Protein AF-A0A4R7DH93-F1 (afdb_monomer)

Radius of gyration: 17.03 Å; Cα contacts (8 Å, |Δi|>4): 87; chains: 1; bounding box: 51×22×46 Å

Foldseek 3Di:
DLLVVLVVLLVVLVVQLVVLVVQLVVLVCVLVVCVPDPPSVVSVVSNVVSLVSSQVSLVRSLVSCVVVVVPDDPVVNVVSVVSNVVSVVVVVVVVVVVVVVVVVPD

Sequence (106 aa):
MVQKIWMILAFLAAAGGLFFLGVAGKYTFGYYANPAAEYRHEYMQVVILALIAALPCWLAASGFLWLVREIVPKVLLFSVYFVTLCLCAFYLFTNLYAFVMWLLDK

Structure (mmCIF, N/CA/C/O backbone):
data_AF-A0A4R7DH93-F1
#
_entry.id   AF-A0A4R7DH93-F1
#
loop_
_atom_site.group_PDB
_atom_site.id
_atom_site.type_symbol
_atom_site.label_atom_id
_atom_site.label_alt_id
_atom_site.label_comp_id
_atom_site.label_asym_id
_atom_site.label_entity_id
_atom_site.label_seq_id
_atom_site.pdbx_PDB_ins_code
_atom_site.Cartn_x
_atom_site.Cartn_y
_atom_site.Cartn_z
_atom_site.occupancy
_atom_site.B_iso_or_equiv
_atom_site.auth_seq_id
_atom_site.auth_comp_id
_atom_site.auth_asym_id
_atom_site.auth_atom_id
_atom_site.pdbx_PDB_model_num
ATOM 1 N N . MET A 1 1 ? -19.523 9.024 20.656 1.00 72.56 1 MET A N 1
ATOM 2 C CA . MET A 1 1 ? -18.689 10.108 20.080 1.00 72.56 1 MET A CA 1
ATOM 3 C C . MET A 1 1 ? -17.341 9.573 19.603 1.00 72.56 1 MET A C 1
ATOM 5 O O . MET A 1 1 ? -17.055 9.678 18.421 1.00 72.56 1 MET A O 1
ATOM 9 N N . VAL A 1 2 ? -16.589 8.889 20.471 1.00 84.12 2 VAL A N 1
ATOM 10 C CA . VAL A 1 2 ? -15.279 8.275 20.169 1.00 84.12 2 VAL A CA 1
ATOM 11 C C . VAL A 1 2 ? -15.297 7.334 18.950 1.00 84.12 2 VAL A C 1
ATOM 13 O O . VAL A 1 2 ? -14.467 7.471 18.063 1.00 84.12 2 VAL A O 1
ATOM 16 N N . GLN A 1 3 ? -16.298 6.455 18.823 1.00 87.31 3 GLN A N 1
ATOM 17 C CA . GLN A 1 3 ? -16.431 5.562 17.656 1.00 87.31 3 GLN A CA 1
ATOM 18 C C . GLN A 1 3 ? -16.552 6.309 16.316 1.00 87.31 3 GLN A C 1
ATOM 20 O O . GLN A 1 3 ? -15.984 5.879 15.316 1.00 87.31 3 GLN A O 1
ATOM 25 N N . LYS A 1 4 ? -17.262 7.447 16.289 1.00 90.69 4 LYS A N 1
ATOM 26 C CA . LYS A 1 4 ? -17.410 8.259 15.070 1.00 90.69 4 LYS A CA 1
ATOM 27 C C . LYS A 1 4 ? -16.072 8.866 14.650 1.00 90.69 4 LYS A C 1
ATOM 29 O O . LYS A 1 4 ? -15.775 8.891 13.464 1.00 90.69 4 LYS A O 1
ATOM 34 N N . ILE A 1 5 ? -15.261 9.296 15.619 1.00 94.12 5 ILE A N 1
ATOM 35 C CA . ILE A 1 5 ? -13.918 9.834 15.369 1.00 94.12 5 ILE A CA 1
ATOM 36 C C . ILE A 1 5 ? -13.037 8.759 14.727 1.00 94.12 5 ILE A C 1
ATOM 38 O O . ILE A 1 5 ? -12.441 9.016 13.687 1.00 94.12 5 ILE A O 1
ATOM 42 N N . TRP A 1 6 ? -13.022 7.537 15.269 1.00 94.19 6 TRP A N 1
ATOM 43 C CA . TRP A 1 6 ? -12.243 6.437 14.689 1.00 94.19 6 TRP A CA 1
ATOM 44 C C . TRP A 1 6 ? -12.673 6.080 13.267 1.00 94.19 6 TRP A C 1
ATOM 46 O O . TRP A 1 6 ? -11.815 5.857 12.419 1.00 94.19 6 TRP A O 1
ATOM 56 N N . MET A 1 7 ? -13.976 6.087 12.971 1.00 92.75 7 MET A N 1
ATOM 57 C CA . MET A 1 7 ? -14.453 5.872 11.601 1.00 92.75 7 MET A CA 1
ATOM 58 C C . MET A 1 7 ? -14.019 6.990 10.645 1.00 92.75 7 MET A C 1
ATOM 60 O O . MET A 1 7 ? -13.616 6.700 9.523 1.00 92.75 7 MET A O 1
ATOM 64 N N . ILE A 1 8 ? -14.064 8.255 11.080 1.00 94.88 8 ILE A N 1
ATOM 65 C CA . ILE A 1 8 ? -13.603 9.393 10.269 1.00 94.88 8 ILE A CA 1
ATOM 66 C C . ILE A 1 8 ? -12.097 9.288 10.011 1.00 94.88 8 ILE A C 1
ATOM 68 O O . ILE A 1 8 ? -11.660 9.445 8.875 1.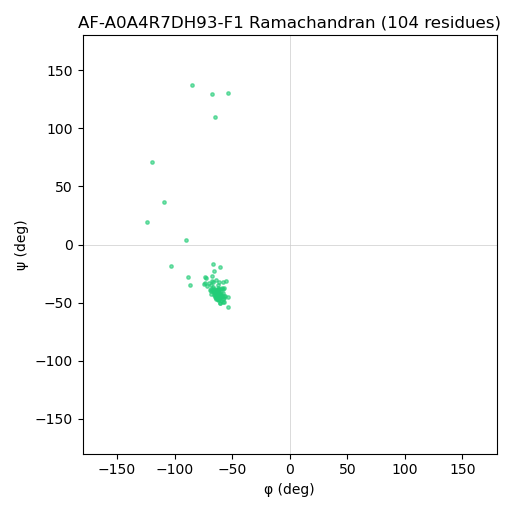00 94.88 8 ILE A O 1
ATOM 72 N N . LEU A 1 9 ? -11.303 8.973 11.036 1.00 95.38 9 LEU A N 1
ATOM 73 C CA . LEU A 1 9 ? -9.857 8.792 10.898 1.00 95.38 9 LEU A CA 1
ATOM 74 C C . LEU A 1 9 ? -9.516 7.612 9.983 1.00 95.38 9 LEU A C 1
ATOM 76 O O . LEU A 1 9 ? -8.648 7.743 9.123 1.00 95.38 9 LEU A O 1
ATOM 80 N N . ALA A 1 10 ? -10.229 6.489 10.112 1.00 94.81 10 ALA A N 1
ATOM 81 C CA . ALA A 1 10 ? -10.095 5.350 9.209 1.00 94.81 10 ALA A CA 1
ATOM 82 C C . ALA A 1 10 ? -10.394 5.739 7.757 1.00 94.81 10 ALA A C 1
ATOM 84 O O . ALA A 1 10 ? -9.643 5.371 6.856 1.00 94.81 10 ALA A O 1
ATOM 85 N N . PHE A 1 11 ? -11.460 6.509 7.534 1.00 95.19 11 PHE A N 1
ATOM 86 C CA . PHE A 1 11 ? -11.836 6.987 6.209 1.00 95.19 11 PHE A CA 1
ATOM 87 C C . PHE A 1 11 ? -10.782 7.928 5.614 1.00 95.19 11 PHE A C 1
ATOM 89 O O . PHE A 1 11 ? -10.367 7.730 4.476 1.00 95.19 11 PHE A O 1
ATOM 96 N N . LEU A 1 12 ? -10.303 8.909 6.384 1.00 96.88 12 LEU A N 1
ATOM 97 C CA . LEU A 1 12 ? -9.256 9.837 5.945 1.00 96.88 12 LEU A CA 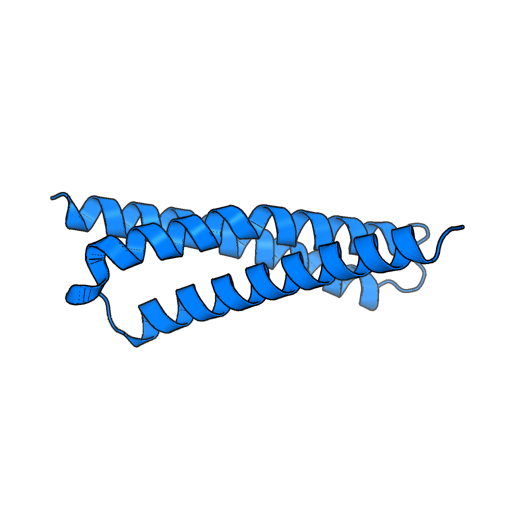1
ATOM 98 C C . LEU A 1 12 ? -7.954 9.101 5.611 1.00 96.88 12 LEU A C 1
ATOM 100 O O . LEU A 1 12 ? -7.338 9.368 4.579 1.00 96.88 12 LEU A O 1
ATOM 104 N N . ALA A 1 13 ? -7.562 8.139 6.448 1.00 96.62 13 ALA A N 1
ATOM 105 C CA . ALA A 1 13 ? -6.387 7.314 6.212 1.00 96.62 13 ALA A CA 1
ATOM 106 C C . ALA A 1 13 ? -6.545 6.452 4.946 1.00 96.62 13 ALA A C 1
ATOM 108 O O . ALA A 1 13 ? -5.654 6.439 4.100 1.00 96.62 13 ALA A O 1
ATOM 109 N N . ALA A 1 14 ? -7.696 5.800 4.758 1.00 96.44 14 ALA A N 1
ATOM 110 C CA . ALA A 1 14 ? -7.974 5.012 3.559 1.00 96.44 14 ALA A CA 1
ATOM 111 C C . ALA A 1 14 ? -8.010 5.879 2.287 1.00 96.44 14 ALA A C 1
ATOM 113 O O . ALA A 1 14 ? -7.471 5.475 1.260 1.00 96.44 14 ALA A O 1
ATOM 114 N N . ALA A 1 15 ? -8.580 7.086 2.351 1.00 96.81 15 ALA A N 1
ATOM 115 C CA . ALA A 1 15 ? -8.591 8.031 1.236 1.00 96.81 15 ALA A CA 1
ATOM 116 C C . ALA A 1 15 ? -7.169 8.464 0.839 1.00 96.81 15 ALA A C 1
ATOM 118 O O . ALA A 1 15 ? -6.836 8.461 -0.346 1.00 96.81 15 ALA A O 1
ATOM 119 N N . GLY A 1 16 ? -6.307 8.761 1.819 1.00 95.62 16 GLY A N 1
ATOM 120 C CA . GLY A 1 16 ? -4.886 9.028 1.576 1.00 95.62 16 GLY A CA 1
ATOM 121 C C . GLY A 1 16 ? -4.166 7.828 0.951 1.00 95.62 16 GLY A C 1
ATOM 122 O O . GLY A 1 16 ? -3.445 7.977 -0.034 1.00 95.62 16 GLY A O 1
ATOM 123 N N . GLY A 1 17 ? -4.428 6.619 1.453 1.00 96.06 17 GLY A N 1
ATOM 124 C CA . GLY A 1 17 ? -3.884 5.383 0.890 1.00 96.06 17 GLY A CA 1
ATOM 125 C C . GLY A 1 17 ? -4.320 5.144 -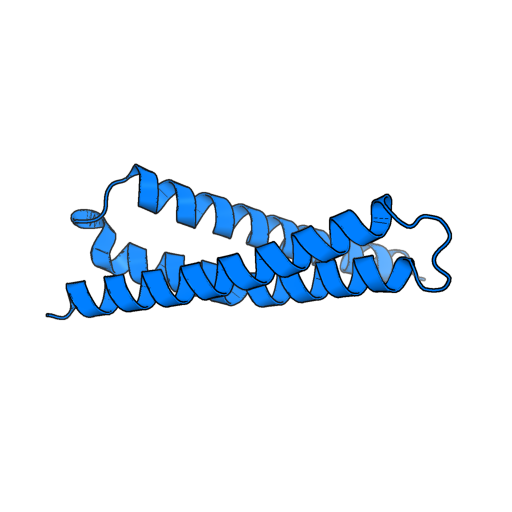0.560 1.00 96.06 17 GLY A C 1
ATOM 126 O O . GLY A 1 17 ? -3.496 4.779 -1.397 1.00 96.06 17 GLY A O 1
ATOM 127 N N . LEU A 1 18 ? -5.592 5.390 -0.883 1.00 97.06 18 LEU A N 1
ATOM 128 C CA . LEU A 1 18 ? -6.125 5.287 -2.245 1.00 97.06 18 LEU A CA 1
ATOM 129 C C . LEU A 1 18 ? -5.517 6.324 -3.191 1.00 97.06 18 LEU A C 1
ATOM 131 O O . LEU A 1 18 ? -5.231 5.992 -4.339 1.00 97.06 18 LEU A O 1
ATOM 135 N N . PHE A 1 19 ? -5.282 7.552 -2.724 1.00 97.56 19 PHE A N 1
ATOM 136 C CA . PHE A 1 19 ? -4.606 8.578 -3.518 1.00 97.56 19 PHE A CA 1
ATOM 137 C C . PHE A 1 19 ? -3.222 8.100 -3.979 1.00 97.56 19 PHE A C 1
ATOM 139 O O . PHE A 1 19 ? -2.928 8.126 -5.175 1.00 97.56 19 PHE A O 1
ATOM 146 N N . PHE A 1 20 ? -2.402 7.580 -3.061 1.00 97.38 20 PHE A N 1
ATOM 147 C CA . PHE A 1 20 ? -1.075 7.064 -3.404 1.00 97.38 20 PHE A CA 1
ATOM 148 C C . PHE A 1 20 ? -1.124 5.815 -4.293 1.00 97.38 20 PHE A C 1
ATOM 150 O O . PHE A 1 20 ? -0.323 5.699 -5.220 1.00 97.38 20 PHE A O 1
ATOM 157 N N . LEU A 1 21 ? -2.095 4.918 -4.093 1.00 96.56 21 LEU A N 1
ATOM 158 C CA . LEU A 1 21 ? -2.323 3.804 -5.022 1.00 96.56 21 LEU A CA 1
ATOM 159 C C . LEU A 1 21 ? -2.710 4.296 -6.426 1.00 96.56 21 LEU A C 1
ATOM 161 O O . LEU A 1 21 ? -2.253 3.735 -7.420 1.00 96.56 21 LEU A O 1
ATOM 165 N N . GLY A 1 22 ? -3.500 5.367 -6.525 1.00 96.62 22 GLY A N 1
ATOM 166 C CA . GLY A 1 22 ? -3.832 6.016 -7.794 1.00 96.62 22 GLY A CA 1
ATOM 167 C C . GLY A 1 22 ? -2.601 6.600 -8.491 1.00 96.62 22 GLY A C 1
ATOM 168 O O . GLY A 1 22 ? -2.437 6.424 -9.700 1.00 96.62 22 GLY A O 1
ATOM 169 N N . VAL A 1 23 ? -1.694 7.228 -7.734 1.00 96.81 23 VAL A N 1
ATOM 170 C CA . VAL A 1 23 ? -0.391 7.679 -8.247 1.00 96.81 23 VAL A CA 1
ATOM 171 C C . VAL A 1 23 ? 0.409 6.480 -8.766 1.00 96.81 23 VAL A C 1
ATOM 173 O O . VAL A 1 23 ? 0.819 6.489 -9.924 1.00 96.81 23 VAL A O 1
ATOM 176 N N . ALA A 1 24 ? 0.552 5.409 -7.982 1.00 96.19 24 ALA A N 1
ATOM 177 C CA . ALA A 1 24 ? 1.245 4.198 -8.423 1.00 96.19 24 ALA A CA 1
ATOM 178 C C . ALA A 1 24 ? 0.637 3.620 -9.717 1.00 96.19 24 ALA A C 1
ATOM 180 O O . ALA A 1 24 ? 1.364 3.304 -10.661 1.00 96.19 24 ALA A O 1
ATOM 181 N N . GLY A 1 25 ? -0.693 3.555 -9.819 1.00 96.06 25 GLY A N 1
ATOM 182 C CA . GLY A 1 25 ? -1.391 3.095 -11.021 1.00 96.06 25 GLY A CA 1
ATOM 183 C C . GLY A 1 25 ? -1.109 3.965 -12.250 1.00 96.06 25 GLY A C 1
ATOM 184 O O . GLY A 1 25 ? -0.755 3.441 -13.307 1.00 96.06 25 GLY A O 1
ATOM 185 N N . LYS A 1 26 ? -1.186 5.295 -12.109 1.00 95.75 26 LYS A N 1
ATOM 186 C CA . LYS A 1 26 ? -0.900 6.251 -13.193 1.00 95.75 26 LYS A CA 1
ATOM 187 C C . LYS A 1 26 ? 0.515 6.078 -13.748 1.00 95.75 26 LYS A C 1
ATOM 189 O O . LYS A 1 26 ? 0.698 6.047 -14.964 1.00 95.75 26 LYS A O 1
ATOM 194 N N . TYR A 1 27 ? 1.510 5.970 -12.872 1.00 94.50 27 TYR A N 1
ATOM 195 C CA . TYR A 1 27 ? 2.911 5.843 -13.279 1.00 94.50 27 TYR A CA 1
ATOM 196 C C . TYR A 1 27 ? 3.233 4.448 -13.830 1.00 94.50 27 TYR A C 1
ATOM 198 O O . TYR A 1 27 ? 3.976 4.335 -14.803 1.00 94.50 27 TYR A O 1
ATOM 206 N N . THR A 1 28 ? 2.593 3.398 -13.305 1.00 94.12 28 THR A N 1
ATOM 207 C CA . THR A 1 28 ? 2.667 2.047 -13.884 1.00 94.12 28 THR A CA 1
ATOM 208 C C . THR A 1 28 ? 2.108 2.034 -15.306 1.00 94.12 28 THR A C 1
ATOM 210 O O . THR A 1 28 ? 2.738 1.501 -16.215 1.00 94.12 28 THR A O 1
ATOM 213 N N . PHE A 1 29 ? 0.955 2.668 -15.535 1.00 94.19 29 PHE A N 1
ATOM 214 C CA . PHE A 1 29 ? 0.392 2.799 -16.877 1.00 94.19 29 PHE A CA 1
ATOM 215 C C . PHE A 1 29 ? 1.325 3.588 -17.805 1.00 94.19 29 PHE A C 1
ATOM 217 O O . PHE A 1 29 ? 1.600 3.140 -18.916 1.00 94.19 29 PHE A O 1
ATOM 224 N N . GLY A 1 30 ? 1.882 4.710 -17.334 1.00 91.81 30 GLY A N 1
ATOM 225 C CA . GLY A 1 30 ? 2.862 5.503 -18.084 1.00 91.81 30 GLY A CA 1
ATOM 226 C C . GLY A 1 30 ? 4.100 4.702 -18.503 1.00 91.81 30 GLY A C 1
ATOM 227 O O . GLY A 1 30 ? 4.566 4.850 -19.633 1.00 91.81 30 GLY A O 1
ATOM 228 N N . TYR A 1 31 ? 4.573 3.792 -17.645 1.00 92.25 31 TYR A N 1
ATOM 229 C CA . TYR A 1 31 ? 5.684 2.893 -17.956 1.00 92.25 31 TYR A CA 1
ATOM 230 C C . TYR A 1 31 ? 5.395 1.960 -19.139 1.00 92.25 31 TYR A C 1
ATOM 232 O O . TYR A 1 31 ? 6.297 1.687 -19.932 1.00 92.25 31 TYR A O 1
ATOM 240 N N . TYR A 1 32 ? 4.172 1.447 -19.277 1.00 92.19 32 TYR A N 1
ATOM 241 C CA . TYR A 1 32 ? 3.815 0.553 -20.386 1.00 92.19 32 TYR A CA 1
ATOM 242 C C . TYR A 1 32 ? 3.369 1.307 -21.641 1.00 92.19 32 TYR A C 1
ATOM 244 O O . TYR A 1 32 ? 3.670 0.867 -22.747 1.00 92.19 32 TYR A O 1
ATOM 252 N N . ALA A 1 33 ? 2.692 2.445 -21.481 1.00 93.38 33 ALA A N 1
ATOM 253 C CA . ALA A 1 33 ? 2.155 3.227 -22.590 1.00 93.38 33 ALA A CA 1
ATOM 254 C C . ALA A 1 33 ? 3.237 3.977 -23.387 1.00 93.38 33 ALA A C 1
ATOM 256 O O . ALA A 1 33 ? 3.064 4.190 -24.584 1.00 93.38 33 ALA A O 1
ATOM 257 N N . ASN A 1 34 ? 4.358 4.346 -22.752 1.00 90.00 34 ASN A N 1
ATOM 258 C CA . ASN A 1 34 ? 5.427 5.134 -23.376 1.00 90.00 34 ASN A CA 1
ATOM 259 C C . ASN A 1 34 ? 6.771 4.377 -23.383 1.00 90.00 34 ASN A C 1
ATOM 261 O O . ASN A 1 34 ? 7.695 4.746 -22.652 1.00 90.00 34 ASN A O 1
ATOM 265 N N . PRO A 1 35 ? 6.929 3.320 -24.204 1.00 87.06 35 PRO A N 1
ATOM 266 C CA . PRO A 1 35 ? 8.152 2.516 -24.220 1.00 87.06 35 PRO A CA 1
ATOM 267 C C . PRO A 1 35 ? 9.388 3.280 -24.722 1.00 87.06 35 PRO A C 1
ATOM 269 O O . PRO A 1 35 ? 10.499 2.898 -24.371 1.00 87.06 35 PRO A O 1
ATOM 272 N N . ALA A 1 36 ? 9.199 4.350 -25.502 1.00 90.25 36 ALA A N 1
ATOM 273 C CA . ALA A 1 36 ? 10.270 5.178 -26.064 1.00 90.25 36 ALA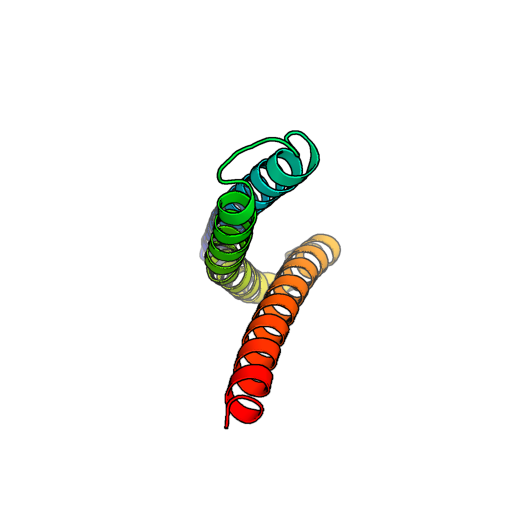 A CA 1
ATOM 274 C C . ALA A 1 36 ? 10.693 6.362 -25.168 1.00 90.25 36 ALA A C 1
ATOM 276 O O . ALA A 1 36 ? 11.506 7.180 -25.588 1.00 90.25 36 ALA A O 1
ATOM 277 N N . ALA A 1 37 ? 10.132 6.494 -23.960 1.00 86.19 37 ALA A N 1
ATOM 278 C CA . ALA A 1 37 ? 10.493 7.579 -23.051 1.00 86.19 37 ALA A CA 1
ATOM 279 C C . ALA A 1 37 ? 11.944 7.434 -22.555 1.00 86.19 37 ALA A C 1
ATOM 281 O O . ALA A 1 37 ? 12.326 6.384 -22.037 1.00 86.19 37 ALA A O 1
ATOM 282 N N . GLU A 1 38 ? 12.722 8.512 -22.657 1.00 84.56 38 GLU A N 1
ATOM 283 C CA . GLU A 1 38 ? 14.148 8.563 -22.293 1.00 84.56 38 GLU A CA 1
ATOM 284 C C . GLU A 1 38 ? 14.401 8.174 -20.823 1.00 84.56 38 GLU A C 1
ATOM 286 O O . GLU A 1 38 ? 15.307 7.401 -20.518 1.00 84.56 38 GLU A O 1
ATOM 291 N N . TYR A 1 39 ? 13.509 8.591 -19.920 1.00 85.44 39 TYR A N 1
ATOM 292 C CA . TYR A 1 39 ? 13.594 8.334 -18.476 1.00 85.44 39 TYR A CA 1
ATOM 293 C C . TYR A 1 39 ? 12.547 7.334 -17.976 1.00 85.44 39 TYR A C 1
ATOM 295 O O . TYR A 1 39 ? 12.006 7.439 -16.877 1.00 85.44 39 TYR A O 1
ATOM 303 N N . ARG A 1 40 ? 12.230 6.318 -18.783 1.00 82.81 40 ARG A N 1
ATOM 304 C CA . ARG A 1 40 ? 11.182 5.333 -18.468 1.00 82.81 40 ARG A CA 1
ATOM 305 C C . ARG A 1 40 ? 11.371 4.626 -17.116 1.00 82.81 40 ARG A C 1
ATOM 307 O O . ARG A 1 40 ? 10.392 4.256 -16.474 1.00 82.81 40 ARG A O 1
ATOM 314 N N . HIS A 1 41 ? 12.610 4.424 -16.678 1.00 86.75 41 HIS A N 1
ATOM 315 C CA . HIS A 1 41 ? 12.932 3.780 -15.402 1.00 86.75 41 HIS A CA 1
ATOM 316 C C . HIS A 1 41 ? 12.520 4.622 -14.180 1.00 86.75 41 HIS A C 1
ATOM 318 O O . HIS A 1 41 ? 12.169 4.052 -13.145 1.00 86.75 41 HIS A O 1
ATOM 324 N N . GLU A 1 42 ? 12.464 5.952 -14.306 1.00 90.56 42 GLU A N 1
ATOM 325 C CA . GLU A 1 42 ? 11.998 6.848 -13.241 1.00 90.56 42 GLU A CA 1
ATOM 326 C C . GLU A 1 42 ? 10.522 6.608 -12.906 1.00 90.56 42 GLU A C 1
ATOM 328 O O . GLU A 1 42 ? 10.122 6.717 -11.747 1.00 90.56 42 GLU A O 1
ATOM 333 N N . TYR A 1 43 ? 9.706 6.177 -13.877 1.00 91.38 43 TYR A N 1
ATOM 334 C CA . TYR A 1 43 ? 8.318 5.802 -13.602 1.00 91.38 43 TYR A CA 1
ATOM 335 C C . TYR A 1 43 ? 8.227 4.693 -12.551 1.00 91.38 43 TYR A C 1
ATOM 337 O O . TYR A 1 43 ? 7.401 4.786 -11.646 1.00 91.38 43 TYR A O 1
ATOM 345 N N . MET A 1 44 ? 9.098 3.681 -12.616 1.00 89.69 44 MET A N 1
ATOM 346 C CA . MET A 1 44 ? 9.111 2.594 -11.631 1.00 89.69 44 MET A CA 1
ATOM 347 C C . MET A 1 44 ? 9.604 3.057 -10.257 1.00 89.69 44 MET A C 1
ATOM 349 O O . MET A 1 44 ? 9.089 2.594 -9.241 1.00 89.69 44 MET A O 1
ATOM 353 N N . GLN A 1 45 ? 10.530 4.018 -10.204 1.00 91.31 45 GLN A N 1
ATOM 354 C CA . GLN A 1 45 ? 10.941 4.638 -8.941 1.00 91.31 45 GLN A CA 1
ATOM 355 C C . GLN A 1 45 ? 9.767 5.371 -8.280 1.00 91.31 45 GLN A C 1
ATOM 357 O O . GLN A 1 45 ? 9.516 5.184 -7.090 1.00 91.31 45 GLN A O 1
ATOM 362 N N . VAL A 1 46 ? 8.989 6.136 -9.055 1.00 93.31 46 VAL A N 1
ATOM 363 C CA . VAL A 1 46 ? 7.788 6.818 -8.548 1.00 93.31 46 VAL A CA 1
ATOM 364 C C . VAL A 1 46 ? 6.733 5.817 -8.075 1.00 93.31 46 VAL A C 1
ATOM 366 O O . VAL A 1 46 ? 6.120 6.037 -7.032 1.00 93.31 46 VAL A O 1
ATOM 369 N N . VAL A 1 47 ? 6.544 4.698 -8.785 1.00 93.88 47 VAL A N 1
ATOM 370 C CA . VAL A 1 47 ? 5.640 3.618 -8.351 1.00 93.88 47 VAL A CA 1
ATOM 371 C C . VAL A 1 47 ? 6.057 3.084 -6.982 1.00 93.88 47 VAL A C 1
ATOM 373 O O . VAL A 1 47 ? 5.226 3.020 -6.078 1.00 93.88 47 VAL A O 1
ATOM 376 N N . ILE A 1 48 ? 7.338 2.754 -6.798 1.00 92.25 48 ILE A N 1
ATOM 377 C CA . ILE A 1 48 ? 7.851 2.237 -5.522 1.00 92.25 48 ILE A CA 1
ATOM 378 C C . ILE A 1 48 ? 7.656 3.266 -4.400 1.00 92.25 48 ILE A C 1
ATOM 380 O O . ILE A 1 48 ? 7.130 2.920 -3.342 1.00 92.25 48 ILE A O 1
ATOM 384 N N . LEU A 1 49 ? 8.009 4.533 -4.632 1.00 93.19 49 LEU A N 1
ATOM 385 C CA . LEU A 1 49 ? 7.838 5.604 -3.644 1.00 93.19 49 LEU A CA 1
ATOM 386 C C . LEU A 1 49 ? 6.366 5.809 -3.264 1.00 93.19 49 LEU A C 1
ATOM 388 O O . LEU A 1 49 ? 6.051 5.955 -2.083 1.00 93.19 49 LEU A O 1
ATOM 392 N N . ALA A 1 50 ? 5.456 5.771 -4.238 1.00 95.81 50 ALA A N 1
ATOM 393 C CA . ALA A 1 50 ? 4.024 5.887 -3.992 1.00 95.81 50 ALA A CA 1
ATOM 394 C C . ALA A 1 50 ? 3.486 4.706 -3.167 1.00 95.81 50 ALA A C 1
ATOM 396 O O . ALA A 1 50 ? 2.698 4.912 -2.247 1.00 95.81 50 ALA A O 1
ATOM 397 N N . LEU A 1 51 ? 3.943 3.477 -3.431 1.00 94.81 51 LEU A N 1
ATOM 398 C CA . LEU A 1 51 ? 3.558 2.300 -2.645 1.00 94.81 51 LEU A CA 1
ATOM 399 C C . LEU A 1 51 ? 4.087 2.365 -1.203 1.00 94.81 51 LEU A C 1
ATOM 401 O O . LEU A 1 51 ? 3.351 2.042 -0.269 1.00 94.81 51 LEU A O 1
ATOM 405 N N . ILE A 1 52 ? 5.321 2.841 -1.004 1.00 93.94 52 ILE A N 1
ATOM 406 C CA . ILE A 1 52 ? 5.888 3.080 0.333 1.00 93.94 52 ILE A CA 1
ATOM 407 C C . ILE A 1 52 ? 5.082 4.155 1.074 1.00 93.94 52 ILE A C 1
ATOM 409 O O . ILE A 1 52 ? 4.767 3.975 2.248 1.00 93.94 52 ILE A O 1
ATOM 413 N N . ALA A 1 53 ? 4.695 5.239 0.398 1.00 94.62 53 ALA A N 1
ATOM 414 C CA . ALA A 1 53 ? 3.873 6.299 0.982 1.00 94.62 53 ALA A CA 1
ATOM 415 C C . ALA A 1 53 ? 2.436 5.842 1.300 1.00 94.62 53 ALA A C 1
ATOM 417 O O . ALA A 1 53 ? 1.844 6.304 2.275 1.00 94.62 53 ALA A O 1
ATOM 418 N N . ALA A 1 54 ? 1.880 4.902 0.528 1.00 96.50 54 ALA A N 1
ATOM 419 C CA . ALA A 1 54 ? 0.563 4.324 0.789 1.00 96.50 54 ALA A CA 1
ATOM 420 C C . ALA A 1 54 ? 0.543 3.460 2.064 1.00 96.50 54 ALA A C 1
ATOM 422 O O . ALA A 1 54 ? -0.463 3.429 2.775 1.00 96.50 54 ALA A O 1
ATOM 423 N N . LEU A 1 55 ? 1.640 2.760 2.371 1.00 94.94 55 LEU A N 1
ATOM 424 C CA . LEU A 1 55 ? 1.732 1.814 3.487 1.00 94.94 55 LEU A CA 1
ATOM 425 C C . LEU A 1 55 ? 1.314 2.395 4.857 1.00 94.94 55 LEU A C 1
ATOM 427 O O . LEU A 1 55 ? 0.428 1.805 5.483 1.00 94.94 55 LEU A O 1
ATOM 431 N N . PRO A 1 56 ? 1.871 3.523 5.352 1.00 96.25 56 PRO A N 1
ATOM 432 C CA . PRO A 1 56 ? 1.474 4.081 6.646 1.00 96.25 56 PRO A CA 1
ATOM 433 C C . PRO A 1 56 ? -0.008 4.474 6.686 1.00 96.25 56 PRO A C 1
ATOM 435 O O . PRO A 1 56 ? -0.650 4.325 7.726 1.00 96.25 56 PRO A O 1
ATOM 438 N N . CYS A 1 57 ? -0.583 4.909 5.561 1.00 96.94 57 CYS A N 1
ATOM 439 C CA . CYS A 1 57 ? -2.005 5.228 5.465 1.00 96.94 57 CYS A CA 1
ATOM 440 C C . CYS A 1 57 ? -2.883 3.982 5.657 1.00 96.94 57 CYS A C 1
ATOM 442 O O . CYS A 1 57 ? -3.842 4.014 6.427 1.00 96.94 57 CYS A O 1
ATOM 444 N N . TRP A 1 58 ? -2.539 2.868 5.009 1.00 97.06 58 TRP A N 1
ATOM 445 C CA . TRP A 1 58 ? -3.290 1.614 5.128 1.00 97.06 58 TRP A CA 1
ATOM 446 C C . TRP A 1 58 ? -3.111 0.937 6.495 1.00 97.06 58 TRP A C 1
ATOM 448 O O . TRP A 1 58 ? -4.082 0.425 7.059 1.00 97.06 58 TRP A O 1
ATOM 458 N N . LEU A 1 59 ? -1.919 1.026 7.095 1.00 96.69 59 LEU A N 1
ATOM 459 C CA . LEU A 1 59 ? -1.682 0.605 8.481 1.00 96.69 59 LEU A CA 1
ATOM 460 C C . LEU A 1 59 ? -2.513 1.425 9.476 1.00 96.69 59 LEU A C 1
ATOM 462 O O . LEU A 1 59 ? -3.166 0.851 10.349 1.00 96.69 59 LEU A O 1
ATOM 466 N N . ALA A 1 60 ? -2.546 2.752 9.321 1.00 96.56 60 ALA A N 1
ATOM 467 C CA . ALA A 1 60 ? -3.363 3.628 10.155 1.00 96.56 60 ALA A CA 1
ATOM 468 C C . ALA A 1 60 ? -4.860 3.322 9.995 1.00 96.56 60 ALA A C 1
ATOM 470 O O . ALA A 1 60 ? -5.559 3.140 10.992 1.00 96.56 60 ALA A O 1
ATOM 471 N N . ALA A 1 61 ? -5.345 3.174 8.756 1.00 96.38 61 ALA A N 1
ATOM 472 C CA . ALA A 1 61 ? -6.730 2.796 8.475 1.00 96.38 61 ALA A CA 1
ATOM 473 C C . ALA A 1 61 ? -7.101 1.462 9.142 1.00 96.38 61 ALA A C 1
ATOM 475 O O . ALA A 1 61 ? -8.150 1.357 9.783 1.00 96.38 61 ALA A O 1
ATOM 476 N N . SER A 1 62 ? -6.215 0.467 9.059 1.00 96.00 62 SER A N 1
ATOM 477 C CA . SER A 1 62 ? -6.400 -0.832 9.706 1.00 96.00 62 SER A CA 1
ATOM 478 C C . SER A 1 62 ? -6.464 -0.727 11.231 1.00 96.00 62 SER A C 1
ATOM 480 O O . SER A 1 62 ? -7.353 -1.318 11.851 1.00 96.00 62 SER A O 1
ATOM 482 N N . GLY A 1 63 ? -5.565 0.055 11.836 1.00 95.19 63 GLY A N 1
ATOM 483 C CA . GLY A 1 63 ? -5.532 0.295 13.279 1.00 95.19 63 GLY A CA 1
ATOM 484 C C . GLY A 1 63 ? -6.784 1.012 13.785 1.00 95.19 63 GLY A C 1
ATOM 485 O O . GLY A 1 63 ? -7.387 0.587 14.770 1.00 95.19 63 GLY A O 1
ATOM 486 N N . PHE A 1 64 ? -7.240 2.050 13.081 1.00 95.88 64 PHE A N 1
ATOM 487 C CA . PHE A 1 64 ? -8.461 2.770 13.443 1.00 95.88 64 PHE A CA 1
ATOM 488 C C . PHE A 1 64 ? -9.711 1.896 13.304 1.00 95.88 64 PHE A C 1
ATOM 490 O O . PHE A 1 64 ? -10.559 1.910 14.195 1.00 95.88 64 PHE A O 1
ATOM 497 N N . LEU A 1 65 ? -9.815 1.086 12.243 1.00 94.50 65 LEU A N 1
ATOM 498 C CA . LEU A 1 65 ? -10.936 0.156 12.072 1.00 94.50 65 LEU A CA 1
ATOM 499 C C . LEU A 1 65 ? -10.955 -0.956 13.117 1.00 94.50 65 LEU A C 1
ATOM 501 O O . LEU A 1 65 ? -12.035 -1.383 13.523 1.00 94.50 65 LEU A O 1
ATOM 505 N N . TRP A 1 66 ? -9.792 -1.405 13.592 1.00 94.38 66 TRP A N 1
ATOM 506 C CA . TRP A 1 66 ? -9.716 -2.408 14.653 1.00 94.38 66 TRP A CA 1
ATOM 507 C C . TRP A 1 66 ? -10.411 -1.943 15.941 1.00 94.38 66 TRP A C 1
ATOM 509 O O . TRP A 1 66 ? -11.117 -2.730 16.572 1.00 94.38 66 TRP A O 1
ATOM 519 N N . LEU A 1 67 ? -10.292 -0.653 16.284 1.00 93.94 67 LEU A N 1
ATOM 520 C CA . LEU A 1 67 ? -10.941 -0.041 17.455 1.00 93.94 67 LEU A CA 1
ATOM 521 C C . LEU A 1 67 ? -12.475 0.010 17.347 1.00 93.94 67 LEU A C 1
ATOM 523 O O . LEU A 1 67 ? -13.158 0.187 18.354 1.00 93.94 67 LEU A O 1
ATOM 527 N N . VAL A 1 68 ? -13.026 -0.153 16.142 1.00 93.81 68 VAL A N 1
ATOM 528 C CA . VAL A 1 68 ? -14.472 -0.134 15.858 1.00 93.81 68 VAL A CA 1
ATOM 529 C C . VAL A 1 68 ? -14.961 -1.416 15.161 1.00 93.81 68 VAL A C 1
ATOM 531 O O . VAL A 1 68 ? -16.047 -1.446 14.587 1.00 93.81 68 VAL A O 1
ATOM 534 N N . ARG A 1 69 ? -14.204 -2.517 15.244 1.00 92.38 69 ARG A N 1
ATOM 535 C CA . ARG A 1 69 ? -14.464 -3.786 14.524 1.00 92.38 69 ARG A CA 1
ATOM 536 C C . ARG A 1 69 ? -15.796 -4.483 14.836 1.00 92.38 69 ARG A C 1
ATOM 538 O O . ARG A 1 69 ? -16.210 -5.378 14.095 1.00 92.38 69 ARG A O 1
ATOM 545 N N . GLU A 1 70 ? -16.404 -4.135 15.968 1.00 92.88 70 GLU A N 1
ATOM 546 C CA . GLU A 1 70 ? -17.693 -4.662 16.438 1.00 92.88 70 GLU A CA 1
ATOM 547 C C . GLU A 1 70 ? -18.860 -4.085 15.623 1.00 92.88 70 GLU A C 1
ATOM 549 O O . GLU A 1 70 ? -19.843 -4.771 15.376 1.00 92.88 70 GLU A O 1
ATOM 554 N N . ILE A 1 71 ? -18.734 -2.830 15.174 1.00 92.50 71 ILE A N 1
ATOM 555 C CA . ILE A 1 71 ? -19.808 -2.084 14.496 1.00 92.50 71 ILE A CA 1
ATOM 556 C C . ILE A 1 71 ? -19.615 -1.997 12.978 1.00 92.50 71 ILE A C 1
ATOM 558 O O . ILE A 1 71 ? -20.555 -1.688 12.250 1.00 92.50 71 ILE A O 1
ATOM 562 N N . VAL A 1 72 ? -18.397 -2.240 12.489 1.00 90.69 72 VAL A N 1
ATOM 563 C CA . VAL A 1 72 ? -18.064 -2.133 11.065 1.00 90.69 72 VAL A CA 1
ATOM 564 C C . VAL A 1 72 ? -18.407 -3.435 10.327 1.00 90.69 72 VAL A C 1
ATOM 566 O O . VAL A 1 72 ? -18.070 -4.520 10.812 1.00 90.69 72 VAL A O 1
ATOM 569 N N . PRO A 1 73 ? -19.006 -3.359 9.120 1.00 93.62 73 PRO A N 1
ATOM 570 C CA . PRO A 1 73 ? -19.233 -4.529 8.279 1.00 93.62 73 PRO A CA 1
ATOM 571 C C . PRO A 1 73 ? -17.944 -5.321 8.031 1.00 93.62 73 PRO A C 1
ATOM 573 O O . PRO A 1 73 ? -16.929 -4.764 7.606 1.00 93.62 73 PRO A O 1
ATOM 576 N N . LYS A 1 74 ? -17.991 -6.644 8.236 1.00 92.31 74 LYS A N 1
ATOM 577 C CA . LYS A 1 74 ? -16.811 -7.520 8.105 1.00 92.31 74 LYS A CA 1
ATOM 578 C C . LYS A 1 74 ? -16.171 -7.461 6.716 1.00 92.31 74 LYS A C 1
ATOM 580 O O . LYS A 1 74 ? -14.954 -7.540 6.619 1.00 92.31 74 LYS A O 1
ATOM 585 N N . VAL A 1 75 ? -16.971 -7.244 5.669 1.00 93.69 75 VAL A N 1
ATOM 586 C CA . VAL A 1 75 ? -16.492 -7.059 4.286 1.00 93.69 75 VAL A CA 1
ATOM 587 C C . VAL A 1 75 ? -15.544 -5.862 4.172 1.00 93.69 75 VAL A C 1
ATOM 589 O O . VAL A 1 75 ? -14.476 -5.973 3.571 1.00 93.69 75 VAL A O 1
ATOM 592 N N . LEU A 1 76 ? -15.901 -4.728 4.783 1.00 91.12 76 LEU A N 1
ATOM 593 C CA . LEU A 1 76 ? -15.085 -3.514 4.739 1.00 91.12 76 LEU A CA 1
ATOM 594 C C . LEU A 1 76 ? -13.789 -3.704 5.529 1.00 91.12 76 LEU A C 1
ATOM 596 O O . LEU A 1 76 ? -12.711 -3.363 5.051 1.00 91.12 76 LEU A O 1
ATOM 600 N N . LEU A 1 77 ? -13.890 -4.323 6.704 1.00 93.81 77 LEU A N 1
ATOM 601 C CA . LEU A 1 77 ? -12.742 -4.632 7.549 1.00 93.81 77 LEU A CA 1
ATOM 602 C C . LEU A 1 77 ? -11.758 -5.580 6.844 1.00 93.81 77 LEU A C 1
ATOM 604 O O . LEU A 1 77 ? -10.562 -5.302 6.804 1.00 93.81 77 LEU A O 1
ATOM 608 N N . PHE A 1 78 ? -12.264 -6.639 6.209 1.00 95.19 78 PHE A N 1
ATOM 609 C CA . PHE A 1 78 ? -11.446 -7.565 5.427 1.00 95.19 78 PHE A CA 1
ATOM 610 C C . PHE A 1 78 ? -10.781 -6.874 4.234 1.00 95.19 78 PHE A C 1
ATOM 612 O O . PHE A 1 78 ? -9.605 -7.105 3.980 1.00 95.19 78 PHE A O 1
ATOM 619 N N . SER A 1 79 ? -11.495 -5.983 3.541 1.00 94.56 79 SER A N 1
ATOM 620 C CA . SER A 1 79 ? -10.953 -5.249 2.391 1.00 94.56 79 SER A CA 1
ATOM 621 C C . SER A 1 79 ? -9.765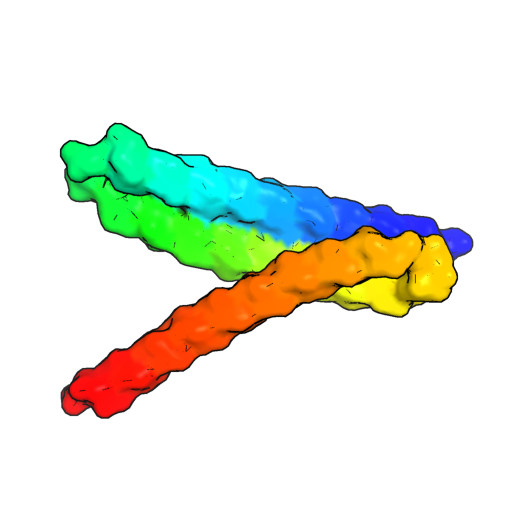 -4.369 2.785 1.00 94.56 79 SER A C 1
ATOM 623 O O . SER A 1 79 ? -8.719 -4.416 2.141 1.00 94.56 79 SER A O 1
ATOM 625 N N . VAL A 1 80 ? -9.886 -3.605 3.877 1.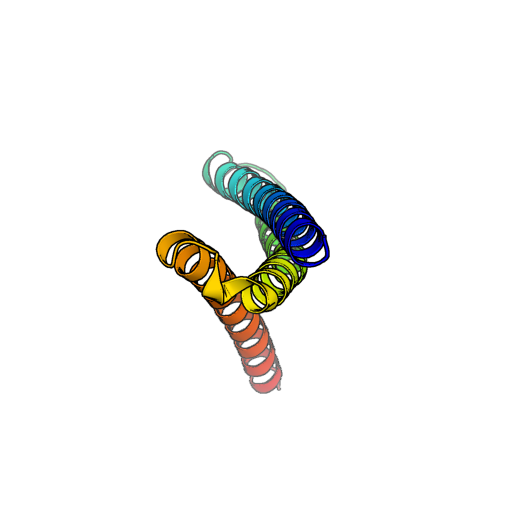00 95.50 80 VAL A N 1
ATOM 626 C CA . VAL A 1 80 ? -8.793 -2.745 4.359 1.00 95.50 80 VAL A CA 1
ATOM 627 C C . VAL A 1 80 ? -7.601 -3.581 4.831 1.00 95.50 80 VAL A C 1
ATOM 629 O O . VAL A 1 80 ? -6.455 -3.245 4.527 1.00 95.50 80 VAL A O 1
ATOM 632 N N . TYR A 1 81 ? -7.848 -4.703 5.510 1.00 96.06 81 TYR A N 1
ATOM 633 C CA . TYR A 1 81 ? -6.778 -5.596 5.965 1.00 96.06 81 TYR A CA 1
ATOM 634 C C . TYR A 1 81 ? -6.080 -6.294 4.810 1.00 96.06 81 TYR A C 1
ATOM 636 O O . TYR A 1 81 ? -4.859 -6.409 4.830 1.00 96.06 81 TYR A O 1
ATOM 644 N N . PHE A 1 82 ? -6.826 -6.702 3.788 1.00 96.69 82 PHE A N 1
ATOM 645 C CA . PHE A 1 82 ? -6.267 -7.309 2.592 1.00 96.69 82 PHE A CA 1
ATOM 646 C C . PHE A 1 82 ? -5.315 -6.346 1.875 1.00 96.69 82 PHE A C 1
ATOM 648 O O . PHE A 1 82 ? -4.164 -6.700 1.636 1.00 96.69 82 PHE A O 1
ATOM 655 N N . VAL A 1 83 ? -5.741 -5.101 1.620 1.00 95.94 83 VAL A N 1
ATOM 656 C CA . VAL A 1 83 ? -4.874 -4.092 0.983 1.00 95.94 83 VAL A CA 1
ATOM 657 C C . VAL A 1 83 ? -3.632 -3.814 1.833 1.00 95.94 83 VAL A C 1
ATOM 659 O O . VAL A 1 83 ? -2.519 -3.759 1.310 1.00 95.94 83 VAL A O 1
ATOM 662 N N . THR A 1 84 ? -3.805 -3.701 3.150 1.00 96.12 84 THR A N 1
ATOM 663 C CA . THR A 1 84 ? -2.691 -3.491 4.085 1.00 96.12 84 THR A CA 1
ATOM 664 C C . THR A 1 84 ? -1.704 -4.656 4.045 1.00 96.12 84 THR A C 1
ATOM 666 O O . THR A 1 84 ? -0.501 -4.434 3.947 1.00 96.12 84 THR A O 1
ATOM 669 N N . LEU A 1 85 ? -2.197 -5.897 4.047 1.00 96.56 85 LEU A N 1
ATOM 670 C CA . LEU A 1 85 ? -1.374 -7.100 3.967 1.00 96.56 85 LEU A CA 1
ATOM 671 C C . LEU A 1 85 ? -0.610 -7.177 2.642 1.00 96.56 85 LEU A C 1
ATOM 673 O O . LEU A 1 85 ? 0.577 -7.493 2.654 1.00 96.56 85 LEU A O 1
ATOM 677 N N . CYS A 1 86 ? -1.241 -6.829 1.517 1.00 95.56 86 CYS A N 1
ATOM 678 C CA . CYS A 1 86 ? -0.561 -6.747 0.224 1.00 95.56 86 CYS A CA 1
ATOM 679 C C . CYS A 1 86 ? 0.588 -5.732 0.243 1.00 95.56 86 CYS A C 1
ATOM 681 O O . CYS A 1 86 ? 1.679 -6.039 -0.236 1.00 95.56 86 CYS A O 1
ATOM 683 N N . LEU A 1 87 ? 0.377 -4.547 0.823 1.00 95.06 87 LEU A N 1
ATOM 684 C CA . LEU A 1 87 ? 1.420 -3.524 0.926 1.00 95.06 87 LEU A CA 1
ATOM 685 C C . LEU A 1 87 ? 2.546 -3.936 1.881 1.00 95.06 87 LEU A C 1
ATOM 687 O O . LEU A 1 87 ? 3.716 -3.732 1.563 1.00 95.06 87 LEU A O 1
ATOM 691 N N . CYS A 1 88 ? 2.221 -4.565 3.013 1.00 95.06 88 CYS A N 1
ATOM 692 C CA . CYS A 1 88 ? 3.219 -5.131 3.920 1.00 95.06 88 CYS A CA 1
ATOM 693 C C . CYS A 1 88 ? 4.049 -6.221 3.233 1.00 95.06 88 CYS A C 1
ATOM 695 O O . CYS A 1 88 ? 5.272 -6.208 3.339 1.00 95.06 88 CYS A O 1
ATOM 697 N N . ALA A 1 89 ? 3.404 -7.135 2.504 1.00 94.50 89 ALA A N 1
ATOM 698 C CA . ALA A 1 89 ? 4.089 -8.179 1.752 1.00 94.50 89 ALA A CA 1
ATOM 699 C C . ALA A 1 89 ? 5.010 -7.573 0.687 1.00 94.50 89 ALA A C 1
ATOM 701 O O . ALA A 1 89 ? 6.180 -7.934 0.619 1.00 94.50 89 ALA A O 1
ATOM 702 N N . PHE A 1 90 ? 4.522 -6.604 -0.092 1.00 92.06 90 PHE A N 1
ATOM 703 C CA . PHE A 1 90 ? 5.325 -5.897 -1.089 1.00 92.06 90 PHE A CA 1
ATOM 704 C C . PHE A 1 90 ? 6.556 -5.223 -0.468 1.00 92.06 90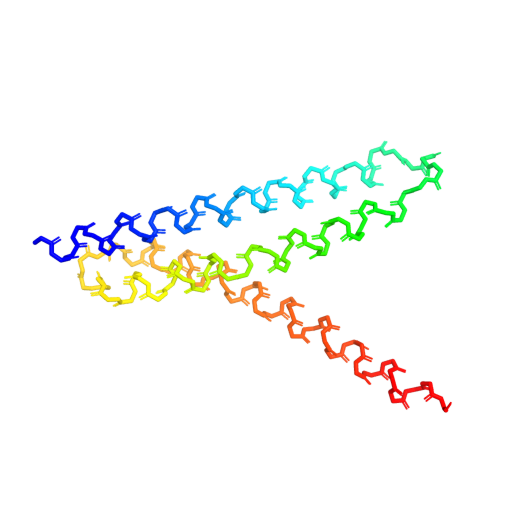 PHE A C 1
ATOM 706 O O . PHE A 1 90 ? 7.673 -5.373 -0.968 1.00 92.06 90 PHE A O 1
ATOM 713 N N . TYR A 1 91 ? 6.374 -4.526 0.655 1.00 92.00 91 TYR A N 1
ATOM 714 C CA . TYR A 1 91 ? 7.473 -3.898 1.380 1.00 92.00 91 TYR A CA 1
ATOM 715 C C . TYR A 1 91 ? 8.488 -4.933 1.882 1.00 92.00 91 TYR A C 1
ATOM 717 O O . TYR A 1 91 ? 9.691 -4.755 1.688 1.00 92.00 91 TYR A O 1
ATOM 725 N N . LEU A 1 92 ? 8.026 -6.044 2.464 1.00 93.19 92 LEU A N 1
ATOM 726 C CA . LEU A 1 92 ? 8.892 -7.137 2.910 1.00 93.19 92 LEU A CA 1
ATOM 727 C C . LEU A 1 92 ? 9.677 -7.755 1.751 1.00 93.19 92 LEU A C 1
ATOM 729 O O . LEU A 1 92 ? 10.884 -7.927 1.878 1.00 93.19 92 LEU A O 1
ATOM 733 N N . PHE A 1 93 ? 9.036 -8.030 0.612 1.00 90.62 93 PHE A N 1
ATOM 734 C CA . PHE A 1 93 ? 9.717 -8.559 -0.572 1.00 90.62 93 PHE A CA 1
ATOM 735 C C . PHE A 1 93 ? 10.767 -7.593 -1.120 1.00 90.62 93 PHE A C 1
ATOM 737 O O . PHE A 1 93 ? 11.852 -8.027 -1.498 1.00 90.62 93 PHE A O 1
ATOM 744 N N . THR A 1 94 ? 10.482 -6.290 -1.115 1.00 87.12 94 THR A N 1
ATOM 745 C CA . THR A 1 94 ? 11.430 -5.267 -1.584 1.00 87.12 94 THR A CA 1
ATOM 746 C C . THR A 1 94 ? 12.669 -5.212 -0.686 1.00 87.12 94 THR A C 1
ATOM 748 O O . THR A 1 94 ? 13.794 -5.180 -1.181 1.00 87.12 94 THR A O 1
ATOM 751 N N . ASN A 1 95 ? 12.482 -5.278 0.637 1.00 88.50 95 ASN A N 1
ATOM 752 C CA . ASN A 1 95 ? 13.591 -5.331 1.594 1.00 88.50 95 ASN A CA 1
ATOM 753 C C . ASN A 1 95 ? 14.348 -6.663 1.535 1.00 88.50 95 ASN A C 1
ATOM 755 O O . ASN A 1 95 ? 15.571 -6.665 1.613 1.00 88.50 95 ASN A O 1
ATOM 759 N N . LEU A 1 96 ? 13.647 -7.787 1.361 1.00 90.56 96 LEU A N 1
ATOM 760 C CA . LEU A 1 96 ? 14.272 -9.098 1.201 1.00 90.56 96 LEU A CA 1
ATOM 761 C C . LEU A 1 96 ? 15.141 -9.139 -0.058 1.00 90.56 96 LEU A C 1
ATOM 763 O O . LEU A 1 96 ? 16.265 -9.621 0.001 1.00 90.56 96 LEU A O 1
ATOM 767 N N . TYR A 1 97 ? 14.653 -8.598 -1.177 1.00 86.19 97 TYR A N 1
ATOM 768 C 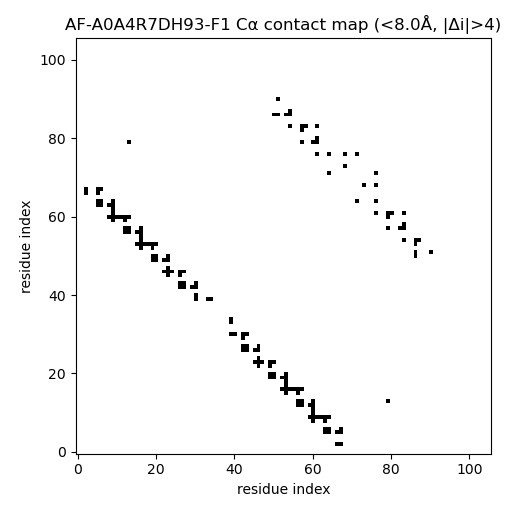CA . TYR A 1 97 ? 15.436 -8.472 -2.402 1.00 86.19 97 TYR A CA 1
ATOM 769 C C . TYR A 1 97 ? 16.692 -7.624 -2.178 1.00 86.19 97 TYR A C 1
ATOM 771 O O . TYR A 1 97 ? 17.787 -8.064 -2.516 1.00 86.19 97 TYR A O 1
ATOM 779 N N . ALA A 1 98 ? 16.556 -6.449 -1.555 1.00 86.75 98 ALA A N 1
ATOM 780 C CA . ALA A 1 98 ? 17.697 -5.593 -1.236 1.00 86.75 98 ALA A CA 1
ATOM 781 C C . ALA A 1 98 ? 18.715 -6.302 -0.324 1.00 86.75 98 ALA A C 1
ATOM 783 O O . ALA A 1 98 ? 19.916 -6.222 -0.564 1.00 86.75 98 ALA A O 1
ATOM 784 N N . PHE A 1 99 ? 18.239 -7.044 0.678 1.00 88.88 99 PHE A N 1
ATOM 785 C CA . PHE A 1 99 ? 19.077 -7.824 1.585 1.00 88.88 99 PHE A CA 1
ATOM 786 C C . PHE A 1 99 ? 19.812 -8.969 0.875 1.00 88.88 99 PHE A C 1
ATOM 788 O O . PHE A 1 99 ? 21.002 -9.167 1.098 1.00 88.88 99 PHE A O 1
ATOM 795 N N . VAL A 1 100 ? 19.129 -9.702 -0.009 1.00 90.75 100 VAL A N 1
ATOM 796 C CA . VAL A 1 100 ? 19.743 -10.767 -0.815 1.00 90.75 100 VAL A CA 1
ATOM 797 C C . VAL A 1 100 ? 20.782 -10.189 -1.772 1.00 90.75 100 VAL A C 1
ATOM 799 O O . VAL A 1 100 ? 21.874 -10.736 -1.864 1.00 90.75 100 VA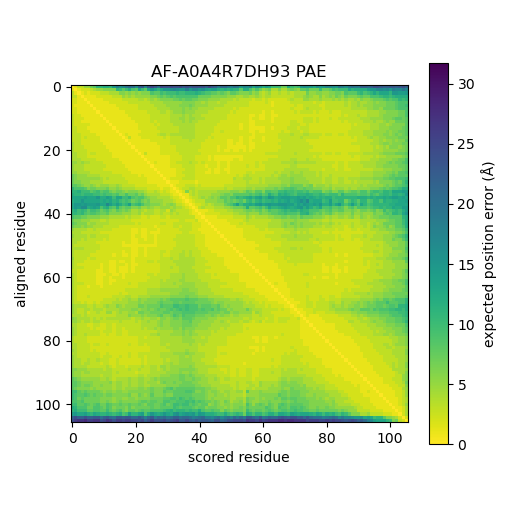L A O 1
ATOM 802 N N . MET A 1 101 ? 20.485 -9.072 -2.442 1.00 88.50 101 MET A N 1
ATOM 803 C CA . MET A 1 101 ? 21.457 -8.392 -3.302 1.00 88.50 101 MET A CA 1
ATOM 804 C C . MET A 1 101 ? 22.678 -7.927 -2.510 1.00 88.50 101 MET A C 1
ATOM 806 O O . MET A 1 101 ? 23.792 -8.155 -2.957 1.00 88.50 101 MET A O 1
ATOM 810 N N . TRP A 1 102 ? 22.485 -7.365 -1.313 1.00 91.25 102 TRP A N 1
ATOM 811 C CA . TRP A 1 102 ? 23.581 -6.983 -0.419 1.00 91.25 102 TRP A CA 1
ATOM 812 C C . TRP A 1 102 ? 24.440 -8.174 0.032 1.00 91.25 102 TRP A C 1
ATOM 814 O O . TRP A 1 102 ? 25.644 -8.027 0.176 1.00 91.25 102 TRP A O 1
ATOM 824 N N . LEU A 1 103 ? 23.847 -9.356 0.232 1.00 90.31 103 LEU A N 1
ATOM 825 C CA . LEU A 1 103 ? 24.594 -10.582 0.544 1.00 90.31 103 LEU A CA 1
ATOM 826 C C . LEU A 1 103 ? 25.357 -11.159 -0.660 1.00 90.31 103 LEU A C 1
ATOM 828 O O . LEU A 1 103 ? 26.324 -11.896 -0.470 1.00 90.31 103 LEU A O 1
ATOM 832 N N . LEU A 1 104 ? 24.870 -10.914 -1.880 1.00 90.88 104 LEU A N 1
ATOM 833 C CA . LEU A 1 104 ? 25.455 -11.421 -3.126 1.00 90.88 104 LEU A CA 1
ATOM 834 C C . LEU A 1 104 ? 26.525 -10.485 -3.699 1.00 90.88 104 LEU A C 1
ATOM 836 O O . LEU A 1 104 ? 27.430 -10.967 -4.385 1.00 90.88 104 LEU A O 1
ATOM 840 N N . ASP A 1 105 ? 26.425 -9.184 -3.426 1.00 63.84 105 ASP A N 1
ATOM 841 C CA . ASP A 1 105 ? 27.527 -8.243 -3.611 1.00 63.84 105 ASP A CA 1
ATOM 842 C C . ASP A 1 105 ? 28.636 -8.631 -2.623 1.00 63.84 105 ASP A C 1
ATOM 844 O O . ASP A 1 105 ? 28.467 -8.548 -1.408 1.00 63.84 105 ASP A O 1
ATOM 848 N N . LYS A 1 106 ? 29.742 -9.152 -3.161 1.00 55.09 106 LYS A N 1
ATOM 849 C CA . LYS A 1 106 ? 30.939 -9.503 -2.385 1.00 55.09 106 LYS A CA 1
ATOM 850 C C . LYS A 1 106 ? 31.574 -8.283 -1.732 1.00 55.09 106 LYS A C 1
ATOM 852 O O . LYS A 1 106 ? 31.749 -7.274 -2.451 1.00 55.09 106 LYS A O 1
#

pLDDT: mean 92.32, std 6.01, range [55.09, 97.56]

Mean predicted aligned error: 4.38 Å

Secondary structure (DSSP, 8-state):
-HHHHHHHHHHHHHHHHHHHHHHHHHHHHHHHH-TT-TTHHHHHHHHHHHHHHHHHHHHHHHHHHHTTTTTS-HHHHHHHHHHHHHHHHHHHHHHHHHHHHHHH--

Solvent-accessible surface area (backbone atoms only — not comparable to full-atom values): 5480 Å² total; per-residue (Å²): 112,70,66,59,52,33,52,50,51,18,50,55,22,40,52,53,17,49,52,24,48,50,51,21,51,54,30,51,49,48,43,70,75,40,78,85,46,93,65,42,69,55,31,56,53,51,24,52,53,23,51,60,64,15,39,63,24,26,50,48,17,41,54,30,42,59,80,40,54,90,80,48,59,64,68,60,56,48,52,45,45,50,56,31,49,53,44,51,50,52,52,51,51,52,52,49,51,52,51,51,50,57,71,66,56,126

Nearest PDB structures (foldseek):
  8xyv-assembly1_A  TM=5.118E-01  e=5.450E+00  synthetic construct
  8xyv-assembly2_B  TM=4.829E-01  e=8.189E+00  synthetic construct